Protein AF-A0A2D6Y6E6-F1 (afdb_monomer)

Sequence (89 aa):
MPKKRRKLNKDMEADM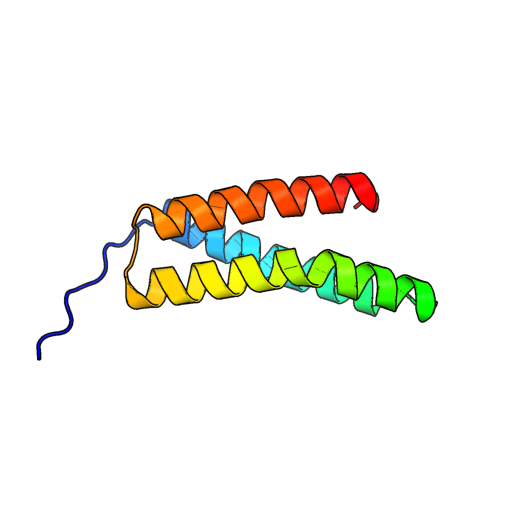AASKRKVELITALINDIREEDIQAEYLDAFGKVRTTVVNLIAKYTTDGFCEETEELLSQYREMISTFEEEYEL

Nearest PDB structures (foldseek):
  2m6u-assembly1_A  TM=5.835E-01  e=2.284E+00  Streptococcus pneumoniae
  4k12-assembly1_B  TM=6.238E-01  e=3.878E+00  Streptococcus pneumoniae

Secondary structure (DSSP, 8-state):
-PPPPPBP-HHHHHHHHHHHHHHHHHHHHHHH---HHHHHHHHHHHHHHHHHHHHHHHHHHHHBSSHHHHHHHHHHHHHHHHHHHHHT-

Radius of gyration: 15.03 Å; Cα contacts (8 Å, |Δi|>4): 55; chains: 1; bounding box: 34×20×48 Å

pLDDT: mean 95.3, std 8.07, range [53.12, 98.62]

Solvent-accessible surface area (backbone atoms only — not comparable to full-atom values): 4965 Å² total; per-residue (Å²): 130,88,76,78,82,55,45,85,52,70,67,59,54,51,48,52,53,50,51,51,52,50,47,53,51,51,53,52,54,45,70,66,48,82,53,63,71,60,25,50,52,52,52,58,67,45,46,56,46,51,49,35,53,53,49,28,53,53,45,32,72,71,62,13,68,47,72,70,38,52,50,33,50,50,52,32,57,51,47,48,51,50,50,27,66,77,70,76,101

Mean predicted aligned error: 3.38 Å

Foldseek 3Di:
DPQDDADADVVLVVLLVVLVVVLVVQLVVLVPDPPPVSSVVLCVLCVVLVVLSVVLVVCCVRHNDDPVNVVSSVVSVVSVVVSCVVVVD

Structure (mmCIF, N/CA/C/O backbone):
data_AF-A0A2D6Y6E6-F1
#
_entry.id   AF-A0A2D6Y6E6-F1
#
loop_
_atom_site.group_PDB
_atom_site.id
_atom_site.type_symbol
_atom_site.label_atom_id
_atom_site.label_alt_id
_atom_site.label_comp_id
_atom_site.label_asym_id
_atom_site.label_entity_id
_atom_site.label_seq_id
_atom_site.pdbx_PDB_ins_code
_atom_site.Cartn_x
_atom_site.Cartn_y
_atom_site.Cartn_z
_atom_site.occupancy
_atom_site.B_iso_or_equiv
_atom_site.auth_seq_id
_atom_site.auth_comp_id
_atom_site.auth_asym_id
_atom_site.auth_atom_id
_atom_site.pdbx_PDB_model_num
ATOM 1 N N . MET A 1 1 ? 2.950 -11.199 -31.238 1.00 56.53 1 MET A N 1
ATOM 2 C CA . MET A 1 1 ? 3.678 -9.935 -30.987 1.00 56.53 1 MET A CA 1
ATOM 3 C C . MET A 1 1 ? 4.669 -10.169 -29.857 1.00 56.53 1 MET A C 1
ATOM 5 O O . MET A 1 1 ? 4.230 -10.662 -28.821 1.00 56.53 1 MET A O 1
ATOM 9 N N . PRO A 1 2 ? 5.972 -9.890 -30.018 1.00 53.12 2 PRO A N 1
ATOM 10 C CA . PRO A 1 2 ? 6.913 -9.973 -28.905 1.00 53.12 2 PRO A CA 1
ATOM 11 C C . PRO A 1 2 ? 6.497 -8.952 -27.839 1.00 53.12 2 PRO A C 1
ATOM 13 O O . PRO A 1 2 ? 6.465 -7.755 -28.120 1.00 53.12 2 PRO A O 1
ATOM 16 N N . LYS A 1 3 ? 6.130 -9.404 -26.632 1.00 66.31 3 LYS A N 1
ATOM 17 C CA . LYS A 1 3 ? 5.907 -8.490 -25.502 1.00 66.31 3 LYS A CA 1
ATOM 18 C C . LYS A 1 3 ? 7.227 -7.772 -25.225 1.00 66.31 3 LYS A C 1
ATOM 20 O O . LYS A 1 3 ? 8.245 -8.429 -24.999 1.00 66.31 3 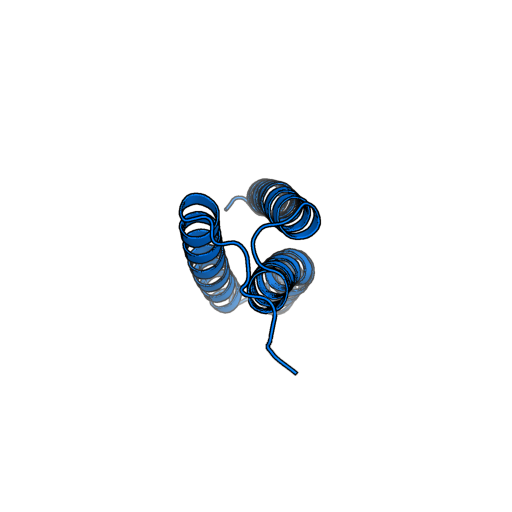LYS A O 1
ATOM 25 N N . LYS A 1 4 ? 7.216 -6.437 -25.268 1.00 71.69 4 LYS A N 1
ATOM 26 C CA . LYS A 1 4 ? 8.361 -5.616 -24.859 1.00 71.69 4 LYS A CA 1
ATOM 27 C C . LYS A 1 4 ? 8.741 -6.052 -23.438 1.00 71.69 4 LYS A C 1
ATOM 29 O O . LYS A 1 4 ? 7.866 -6.169 -22.582 1.00 71.69 4 LYS A O 1
ATOM 34 N N . ARG A 1 5 ? 10.015 -6.381 -23.196 1.00 80.94 5 ARG A N 1
ATOM 35 C CA . ARG A 1 5 ? 10.470 -6.730 -21.842 1.00 80.94 5 ARG A CA 1
ATOM 36 C C . ARG A 1 5 ? 10.298 -5.500 -20.951 1.00 80.94 5 ARG A C 1
ATOM 38 O O . ARG A 1 5 ? 10.775 -4.427 -21.316 1.00 80.94 5 ARG A O 1
ATOM 45 N N . ARG A 1 6 ? 9.623 -5.666 -19.813 1.00 88.69 6 ARG A N 1
ATOM 46 C CA . ARG A 1 6 ? 9.445 -4.598 -18.824 1.00 88.69 6 ARG A CA 1
ATOM 47 C C . ARG A 1 6 ? 10.789 -4.184 -18.219 1.00 88.69 6 ARG A C 1
ATOM 49 O O . ARG A 1 6 ? 11.683 -5.025 -18.078 1.00 88.69 6 ARG A O 1
ATOM 56 N N . LYS A 1 7 ? 10.924 -2.912 -17.843 1.00 94.31 7 LYS A N 1
ATOM 57 C CA . LYS A 1 7 ? 12.097 -2.420 -17.108 1.00 94.31 7 LYS A CA 1
ATOM 58 C C . LYS A 1 7 ? 12.008 -2.889 -15.653 1.00 94.31 7 LYS A C 1
ATOM 60 O O . LYS A 1 7 ? 10.973 -2.702 -15.024 1.00 94.31 7 LYS A O 1
ATOM 65 N N . LEU A 1 8 ? 13.070 -3.509 -15.141 1.00 95.62 8 LEU A N 1
ATOM 66 C CA . LEU A 1 8 ? 13.158 -3.947 -13.744 1.00 95.62 8 LEU A CA 1
ATOM 67 C C . LEU A 1 8 ? 13.904 -2.907 -12.901 1.00 95.62 8 LEU A C 1
ATOM 69 O O . LEU A 1 8 ? 14.804 -2.227 -13.395 1.00 95.62 8 LEU A O 1
ATOM 73 N N . ASN A 1 9 ? 13.540 -2.824 -11.628 1.00 97.62 9 ASN A N 1
ATOM 74 C CA . ASN A 1 9 ? 14.153 -1.994 -10.597 1.00 97.62 9 ASN A CA 1
ATOM 75 C C . ASN A 1 9 ? 13.985 -2.722 -9.256 1.00 97.62 9 ASN A C 1
ATOM 77 O O . ASN A 1 9 ? 12.856 -2.897 -8.800 1.00 97.62 9 ASN A O 1
ATOM 81 N N . LYS A 1 10 ? 15.103 -3.157 -8.665 1.00 97.56 10 LYS A N 1
ATOM 82 C CA . LYS A 1 10 ? 15.110 -3.965 -7.437 1.00 97.56 10 LYS A CA 1
ATOM 83 C C . LYS A 1 10 ? 14.649 -3.190 -6.208 1.00 97.56 10 LYS A C 1
ATOM 85 O O . LYS A 1 10 ? 14.009 -3.780 -5.345 1.00 97.56 10 LYS A O 1
ATOM 90 N N . ASP A 1 11 ? 14.956 -1.899 -6.142 1.00 98.00 11 ASP A N 1
ATOM 91 C CA . ASP A 1 11 ? 14.579 -1.061 -5.005 1.00 98.00 11 ASP A CA 1
ATOM 92 C C . ASP A 1 11 ? 13.061 -0.885 -4.989 1.00 98.00 11 ASP A C 1
ATOM 94 O O . ASP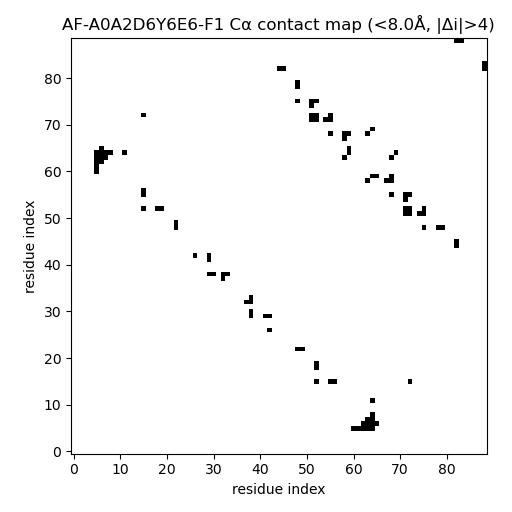 A 1 11 ? 12.415 -1.164 -3.983 1.00 98.00 11 ASP A O 1
ATOM 98 N N . MET A 1 12 ? 12.466 -0.593 -6.151 1.00 97.81 12 MET A N 1
ATOM 99 C CA . MET A 1 12 ? 11.009 -0.535 -6.280 1.00 97.81 12 MET A CA 1
ATOM 100 C C . MET A 1 12 ? 10.341 -1.896 -6.024 1.00 97.81 12 MET A C 1
ATOM 102 O O . MET A 1 12 ? 9.270 -1.951 -5.429 1.00 97.81 12 MET A O 1
ATOM 106 N N . GLU A 1 13 ? 10.946 -3.013 -6.445 1.00 98.38 13 GLU A N 1
ATOM 107 C CA . GLU A 1 13 ? 10.432 -4.353 -6.117 1.00 98.38 13 GLU A CA 1
ATOM 108 C C . GLU A 1 13 ? 10.436 -4.616 -4.604 1.00 98.38 13 GLU A C 1
ATOM 110 O O . GLU A 1 13 ? 9.471 -5.176 -4.075 1.00 98.38 13 GLU A O 1
ATOM 115 N N . ALA A 1 14 ? 11.484 -4.183 -3.901 1.00 98.56 14 ALA A N 1
ATOM 116 C CA . ALA A 1 14 ? 11.566 -4.272 -2.449 1.00 98.56 14 ALA A CA 1
ATOM 117 C C . ALA A 1 14 ? 10.532 -3.366 -1.762 1.00 98.56 14 ALA A C 1
ATOM 119 O O . ALA A 1 14 ? 9.844 -3.826 -0.845 1.00 98.56 14 ALA A O 1
ATOM 120 N N . ASP A 1 15 ? 10.373 -2.130 -2.244 1.00 98.44 15 ASP A N 1
ATOM 121 C CA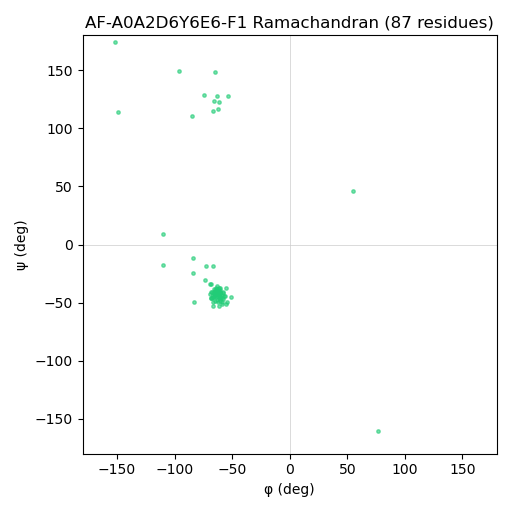 . ASP A 1 15 ? 9.359 -1.182 -1.780 1.00 98.44 15 ASP A CA 1
ATOM 122 C C . ASP A 1 15 ? 7.948 -1.755 -1.952 1.00 98.44 15 ASP A C 1
ATOM 124 O O . ASP A 1 15 ? 7.211 -1.850 -0.978 1.00 98.44 15 ASP A O 1
ATOM 128 N N . MET A 1 16 ? 7.587 -2.247 -3.143 1.00 98.12 16 MET A N 1
ATOM 129 C CA . MET A 1 16 ? 6.281 -2.877 -3.387 1.00 98.12 16 MET A CA 1
ATOM 130 C C . MET A 1 16 ? 6.031 -4.072 -2.462 1.00 98.12 16 MET A C 1
ATOM 132 O O . MET A 1 16 ? 4.919 -4.257 -1.963 1.00 98.12 16 MET A O 1
ATOM 136 N N . ALA A 1 17 ? 7.054 -4.897 -2.219 1.00 98.50 17 ALA A N 1
ATOM 137 C CA . ALA A 1 17 ? 6.938 -6.022 -1.301 1.00 98.50 17 ALA A CA 1
ATOM 138 C C . ALA A 1 17 ? 6.713 -5.557 0.148 1.00 98.50 17 ALA A C 1
ATOM 140 O O . ALA A 1 17 ? 5.939 -6.181 0.875 1.00 98.50 17 ALA A O 1
ATOM 141 N N . ALA A 1 18 ? 7.362 -4.470 0.572 1.00 98.56 18 ALA A N 1
ATOM 142 C CA . ALA A 1 18 ? 7.133 -3.855 1.876 1.00 98.56 18 ALA A CA 1
ATOM 143 C C . ALA A 1 18 ? 5.733 -3.231 1.973 1.00 98.56 18 ALA A C 1
ATOM 145 O O . ALA A 1 18 ? 5.020 -3.525 2.932 1.00 98.56 18 ALA A O 1
ATOM 146 N N . SER A 1 19 ? 5.302 -2.475 0.959 1.00 98.44 19 SER A N 1
ATOM 147 C CA . SER A 1 19 ? 3.961 -1.888 0.866 1.00 98.44 19 SER A CA 1
ATOM 148 C C . SER A 1 19 ? 2.872 -2.949 0.965 1.00 98.44 19 SER A C 1
ATOM 150 O O . SER A 1 19 ? 1.915 -2.791 1.716 1.00 98.44 19 SER A O 1
ATOM 152 N N . LYS A 1 20 ? 3.039 -4.080 0.267 1.00 98.38 20 LYS A N 1
ATOM 153 C CA . LYS A 1 20 ? 2.090 -5.195 0.330 1.00 98.38 20 LYS A CA 1
ATOM 154 C C . LYS A 1 20 ? 1.970 -5.764 1.746 1.00 98.38 20 LYS A C 1
ATOM 156 O O . LYS A 1 20 ? 0.859 -5.904 2.245 1.00 98.38 20 LYS A O 1
ATOM 161 N N . ARG A 1 21 ? 3.100 -6.037 2.410 1.00 98.56 21 ARG A N 1
ATOM 162 C CA . ARG A 1 21 ? 3.106 -6.531 3.799 1.00 98.56 21 ARG A CA 1
ATOM 163 C C . ARG A 1 21 ? 2.472 -5.533 4.768 1.00 98.56 21 ARG A C 1
ATOM 165 O O . ARG A 1 21 ? 1.747 -5.941 5.667 1.00 98.56 21 ARG A O 1
ATOM 172 N N . LYS A 1 22 ? 2.730 -4.235 4.586 1.00 98.25 22 LYS A N 1
ATOM 173 C CA . LYS A 1 22 ? 2.149 -3.168 5.411 1.00 98.25 22 LYS A CA 1
ATOM 174 C C . LYS A 1 22 ? 0.629 -3.112 5.255 1.00 98.25 22 LYS A C 1
ATOM 176 O O . LYS A 1 22 ? -0.081 -3.075 6.253 1.00 98.25 22 LYS A O 1
ATOM 181 N N . VAL A 1 23 ? 0.137 -3.191 4.017 1.00 98.12 23 VAL A N 1
ATOM 182 C CA . VAL A 1 23 ? -1.301 -3.255 3.722 1.00 98.12 23 VAL A CA 1
ATOM 183 C C . VAL A 1 23 ? -1.953 -4.488 4.338 1.00 98.12 23 VAL A C 1
ATOM 185 O O . VAL A 1 23 ? -3.022 -4.367 4.931 1.00 98.12 23 VAL A O 1
ATOM 188 N N . GLU A 1 24 ? -1.320 -5.657 4.238 1.00 98.25 24 GLU A N 1
ATOM 189 C CA . GLU A 1 24 ? -1.810 -6.891 4.867 1.00 98.25 24 GLU A CA 1
ATOM 190 C C . GLU A 1 24 ? -1.889 -6.753 6.395 1.00 98.25 24 GLU A C 1
ATOM 192 O O . GLU A 1 24 ? -2.911 -7.103 6.984 1.00 98.25 24 GLU A O 1
ATOM 197 N N . LEU A 1 25 ? -0.853 -6.185 7.022 1.00 98.19 25 LEU A N 1
ATOM 198 C CA . LEU A 1 25 ? -0.810 -5.947 8.465 1.00 98.19 25 LEU A CA 1
ATOM 199 C C . LEU A 1 25 ? -1.924 -4.999 8.923 1.00 98.19 25 LEU A C 1
ATOM 201 O O . LEU A 1 25 ? -2.683 -5.353 9.817 1.00 98.19 25 LEU A O 1
ATOM 205 N N . ILE A 1 26 ? -2.053 -3.823 8.304 1.00 97.81 26 ILE A N 1
ATOM 206 C CA . ILE A 1 26 ? -3.081 -2.844 8.691 1.00 97.81 26 ILE A CA 1
ATOM 207 C C . ILE A 1 26 ? -4.481 -3.395 8.437 1.00 97.81 26 ILE A C 1
ATOM 209 O O . ILE A 1 26 ? -5.351 -3.255 9.286 1.00 97.81 26 ILE A O 1
ATOM 213 N N . THR A 1 27 ? -4.697 -4.102 7.325 1.00 98.00 27 THR A N 1
ATOM 214 C CA . THR A 1 27 ? -5.984 -4.769 7.075 1.00 98.00 27 THR A CA 1
ATOM 215 C C . THR A 1 27 ? -6.325 -5.748 8.201 1.00 98.00 27 THR A C 1
ATOM 217 O O . THR A 1 27 ? -7.472 -5.805 8.633 1.00 98.00 27 THR A O 1
ATOM 220 N N . ALA A 1 28 ? -5.346 -6.511 8.698 1.00 98.31 28 ALA A N 1
ATOM 221 C CA . ALA A 1 28 ? -5.559 -7.410 9.827 1.00 98.31 28 ALA A CA 1
ATOM 222 C C . ALA A 1 28 ? -5.880 -6.650 11.126 1.00 98.31 28 ALA A C 1
ATOM 224 O O . ALA A 1 28 ? -6.786 -7.068 11.837 1.00 98.31 28 ALA A O 1
ATOM 225 N N . LEU A 1 29 ? -5.197 -5.531 11.399 1.00 97.25 29 LEU A N 1
ATOM 226 C CA . LEU A 1 29 ? -5.475 -4.677 12.561 1.00 97.25 29 LEU A CA 1
ATOM 227 C C . LEU A 1 29 ? -6.894 -4.099 12.518 1.00 97.25 29 LEU A C 1
ATOM 229 O O . LEU A 1 29 ? -7.617 -4.185 13.503 1.00 97.25 29 LEU A O 1
ATOM 233 N N . ILE A 1 30 ? -7.322 -3.576 11.366 1.00 97.50 30 ILE A N 1
ATOM 234 C CA . ILE A 1 30 ? -8.677 -3.039 11.186 1.00 97.50 30 ILE A CA 1
ATOM 235 C C . ILE A 1 30 ? -9.726 -4.144 11.377 1.00 97.50 30 ILE A C 1
ATOM 237 O O . ILE A 1 30 ? -10.736 -3.947 12.050 1.00 97.50 30 ILE A O 1
ATOM 241 N N . ASN A 1 31 ? -9.476 -5.339 10.836 1.00 97.38 31 ASN A N 1
ATOM 242 C CA . ASN A 1 31 ? -10.381 -6.479 10.999 1.00 97.38 31 ASN A CA 1
ATOM 243 C C . ASN A 1 31 ? -10.472 -6.993 12.452 1.00 97.38 31 ASN A C 1
ATOM 245 O O . ASN A 1 31 ? -11.426 -7.698 12.772 1.00 97.38 31 ASN A O 1
ATOM 249 N N . ASP A 1 32 ? -9.510 -6.658 13.318 1.00 97.69 32 ASP A N 1
ATOM 250 C CA . ASP A 1 32 ? -9.526 -6.999 14.750 1.00 97.69 32 ASP A CA 1
ATOM 251 C C . ASP A 1 32 ? -10.345 -5.996 15.595 1.00 97.69 32 ASP A C 1
ATOM 253 O O . ASP A 1 32 ? -10.679 -6.266 16.753 1.00 97.69 32 ASP A O 1
ATOM 257 N N . ILE A 1 33 ? -10.734 -4.848 15.022 1.00 97.12 33 ILE A N 1
ATOM 258 C CA . ILE A 1 33 ? -11.620 -3.871 15.671 1.00 97.12 33 ILE A CA 1
ATOM 259 C C . ILE A 1 33 ? -13.009 -4.498 15.871 1.00 97.12 33 ILE A C 1
ATOM 261 O O . ILE A 1 33 ? -13.650 -4.950 14.927 1.00 97.12 33 ILE A O 1
ATOM 265 N N . ARG A 1 34 ? -13.484 -4.515 17.125 1.00 97.75 34 ARG A N 1
ATOM 266 C CA . ARG A 1 34 ? -14.772 -5.129 17.510 1.00 97.75 34 ARG A CA 1
ATOM 267 C C . ARG A 1 34 ? -15.985 -4.222 17.314 1.00 97.75 34 ARG A C 1
ATOM 269 O O . ARG A 1 34 ? -17.100 -4.726 17.230 1.00 97.75 34 ARG A O 1
ATOM 276 N N . GLU A 1 35 ? -15.778 -2.911 17.322 1.00 97.94 35 GLU A N 1
ATOM 277 C CA . GLU A 1 35 ? -16.841 -1.927 17.131 1.00 97.94 35 GLU A CA 1
ATOM 278 C C . GLU A 1 35 ? -17.057 -1.712 15.632 1.00 97.94 35 GLU A C 1
ATOM 280 O O . GLU A 1 35 ? -16.179 -1.194 14.947 1.00 97.94 35 GLU A O 1
ATOM 285 N N . GLU A 1 36 ? -18.201 -2.173 15.125 1.00 96.38 36 GLU A N 1
ATOM 286 C CA . GLU A 1 36 ? -18.482 -2.270 13.685 1.00 96.38 36 GLU A CA 1
ATOM 287 C C . GLU A 1 36 ? -18.435 -0.907 12.981 1.00 96.38 36 GLU A C 1
ATOM 289 O O . GLU A 1 36 ? -17.846 -0.797 11.908 1.00 96.38 36 GLU A O 1
ATOM 294 N N . ASP A 1 37 ? -18.973 0.139 13.613 1.00 97.62 37 ASP A N 1
ATOM 295 C CA . ASP A 1 37 ? -18.973 1.493 13.052 1.00 97.62 37 ASP A CA 1
ATOM 296 C C . ASP A 1 37 ? -17.543 2.050 12.922 1.00 97.62 37 ASP A C 1
ATOM 298 O O . ASP A 1 37 ? -17.177 2.584 11.874 1.00 97.62 37 ASP A O 1
ATOM 302 N N . ILE A 1 38 ? -16.700 1.840 13.942 1.00 95.94 38 ILE A N 1
ATOM 303 C CA . ILE A 1 38 ? -15.284 2.240 13.913 1.00 95.94 38 ILE A CA 1
ATOM 304 C C . ILE A 1 38 ? -14.524 1.413 12.873 1.00 95.94 38 ILE A C 1
ATOM 306 O O . ILE A 1 38 ? -13.762 1.953 12.074 1.00 95.94 38 ILE A O 1
ATOM 310 N N . GLN A 1 39 ? -14.737 0.097 12.835 1.00 97.88 39 GLN A N 1
ATOM 311 C CA . GLN A 1 39 ? -14.111 -0.764 11.835 1.00 97.88 39 GLN A CA 1
ATOM 312 C C . GLN A 1 39 ? -14.450 -0.305 10.410 1.00 97.88 39 GLN A C 1
ATOM 314 O O . GLN A 1 39 ? -13.564 -0.252 9.554 1.00 97.88 39 GLN A O 1
ATOM 319 N N . ALA A 1 40 ? -15.717 0.021 10.149 1.00 97.62 40 ALA A N 1
ATOM 320 C CA . ALA A 1 40 ? -16.172 0.475 8.844 1.00 97.62 40 ALA A CA 1
ATOM 321 C C . ALA A 1 40 ? -15.514 1.802 8.435 1.00 97.62 40 ALA A C 1
ATOM 323 O O . ALA A 1 40 ? -15.079 1.924 7.288 1.00 97.62 40 ALA A O 1
ATOM 324 N N . GLU A 1 41 ? -15.377 2.754 9.363 1.00 96.75 41 GLU A N 1
ATOM 325 C CA . GLU A 1 41 ? -14.675 4.025 9.138 1.00 96.75 41 GLU A CA 1
ATOM 326 C C . GLU A 1 41 ? -13.210 3.798 8.733 1.00 96.75 41 GLU A C 1
ATOM 328 O O . GLU A 1 41 ? -12.763 4.280 7.689 1.00 96.75 41 GLU A O 1
ATOM 333 N N . TYR A 1 42 ? -12.487 2.970 9.493 1.00 97.75 42 TYR A N 1
ATOM 334 C CA . TYR A 1 42 ? -11.103 2.613 9.180 1.00 97.75 42 TYR A CA 1
ATOM 335 C C . TYR A 1 42 ? -10.985 1.908 7.819 1.00 97.75 42 TYR A C 1
ATOM 337 O O . TYR A 1 42 ? -10.064 2.192 7.049 1.00 97.75 42 TYR A O 1
ATOM 345 N N . LEU A 1 43 ? -11.898 0.982 7.498 1.00 97.56 43 LEU A N 1
ATOM 346 C CA . LEU A 1 43 ? -11.903 0.280 6.209 1.00 97.56 43 LEU A CA 1
ATOM 347 C C . LEU A 1 43 ? -12.125 1.234 5.031 1.00 97.56 43 LEU A C 1
ATOM 349 O O . LEU A 1 43 ? -11.477 1.062 3.991 1.00 97.56 43 LEU A O 1
ATOM 353 N N . ASP A 1 44 ? -13.024 2.208 5.175 1.00 96.81 44 ASP A N 1
ATOM 354 C CA . ASP A 1 44 ? -13.310 3.194 4.131 1.00 96.81 44 ASP A CA 1
ATOM 355 C C . ASP A 1 44 ? -12.099 4.105 3.892 1.00 96.81 44 ASP A C 1
ATOM 357 O O . ASP A 1 44 ? -11.604 4.207 2.761 1.00 96.81 44 ASP A O 1
ATOM 361 N N . ALA A 1 45 ? -11.529 4.660 4.966 1.00 96.00 45 ALA A N 1
ATOM 362 C CA . ALA A 1 45 ? -10.344 5.508 4.891 1.00 96.00 45 ALA A CA 1
ATOM 363 C C . ALA A 1 45 ? -9.126 4.762 4.319 1.00 96.00 45 ALA A C 1
ATOM 365 O O . ALA A 1 45 ? -8.443 5.256 3.413 1.00 96.00 45 ALA A O 1
ATOM 366 N N . PHE A 1 46 ? -8.891 3.522 4.760 1.00 98.06 46 PHE A N 1
ATOM 367 C CA . PHE A 1 46 ? -7.766 2.711 4.293 1.00 98.06 46 PHE A CA 1
ATOM 368 C C . PHE A 1 46 ? -7.941 2.180 2.860 1.00 98.06 46 PHE A C 1
ATOM 370 O O . PHE A 1 46 ? -6.972 1.797 2.189 1.00 98.06 46 PHE A O 1
ATOM 377 N N . GLY A 1 47 ? -9.174 2.164 2.344 1.00 97.56 47 GLY A N 1
ATOM 378 C CA . GLY A 1 47 ? -9.509 1.606 1.036 1.00 97.56 47 GLY A CA 1
ATOM 379 C C . GLY A 1 47 ? -8.693 2.206 -0.113 1.00 97.56 47 GLY A C 1
ATOM 380 O O . GLY A 1 47 ? -8.268 1.475 -1.020 1.00 97.56 47 GLY A O 1
ATOM 381 N N . LYS A 1 48 ? -8.409 3.515 -0.057 1.00 95.56 48 LYS A N 1
ATOM 382 C CA . LYS A 1 48 ? -7.574 4.206 -1.055 1.00 95.56 48 LYS A CA 1
ATOM 383 C C . LYS A 1 48 ? -6.115 3.761 -0.986 1.00 95.56 48 LYS A C 1
ATOM 385 O O . LYS A 1 48 ? -5.568 3.395 -2.024 1.00 95.56 48 LYS A O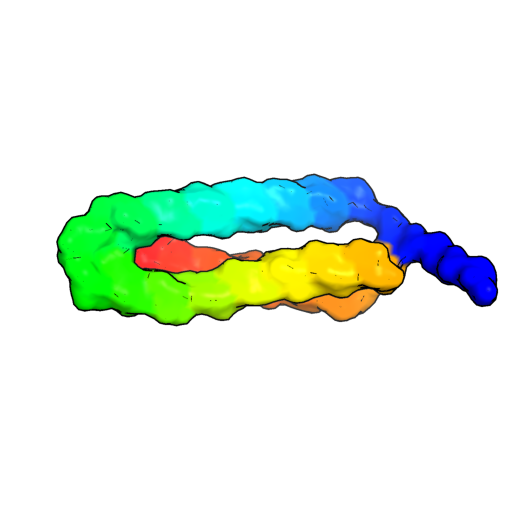 1
ATOM 390 N N . VAL A 1 49 ? -5.527 3.679 0.211 1.00 98.06 49 VAL A N 1
ATOM 391 C CA . VAL A 1 49 ? -4.143 3.207 0.424 1.00 98.06 49 VAL A CA 1
ATOM 392 C C . VAL A 1 49 ? -3.948 1.820 -0.195 1.00 98.06 49 VAL A C 1
ATOM 394 O O . VAL A 1 49 ? -3.035 1.602 -0.997 1.00 98.06 49 VAL A O 1
ATOM 397 N N . ARG A 1 50 ? -4.862 0.887 0.110 1.00 98.06 50 ARG A N 1
ATOM 398 C CA . ARG A 1 50 ? -4.852 -0.474 -0.447 1.00 98.06 50 ARG A CA 1
ATOM 399 C C . ARG A 1 50 ? -4.936 -0.465 -1.974 1.00 98.06 50 ARG A C 1
ATOM 401 O O . ARG A 1 50 ? -4.192 -1.188 -2.638 1.00 98.06 50 ARG A O 1
ATOM 408 N N . THR A 1 51 ? -5.840 0.337 -2.532 1.00 98.25 51 THR A N 1
ATOM 409 C CA . THR A 1 51 ? -6.061 0.410 -3.984 1.00 98.25 51 THR A CA 1
ATOM 410 C C . THR A 1 51 ? -4.831 0.952 -4.713 1.00 98.25 51 THR A C 1
ATOM 412 O O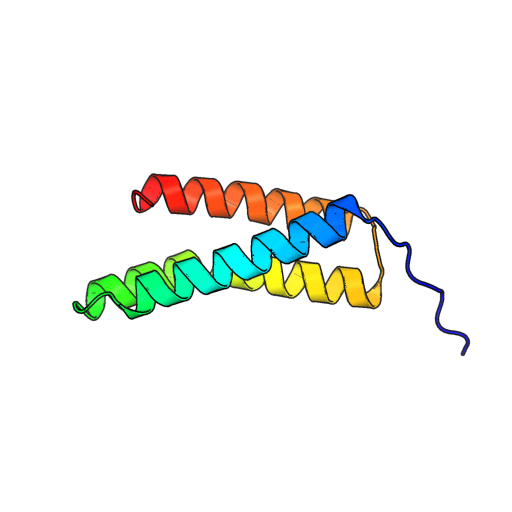 . THR A 1 51 ? -4.451 0.405 -5.748 1.00 98.25 51 THR A O 1
ATOM 415 N N . THR A 1 52 ? -4.146 1.951 -4.151 1.00 98.56 52 THR A N 1
ATOM 416 C CA . THR A 1 52 ? -2.906 2.502 -4.720 1.00 98.56 52 THR A CA 1
ATOM 417 C C . THR A 1 52 ? -1.807 1.442 -4.824 1.00 98.56 52 THR A C 1
ATOM 419 O O . THR A 1 52 ? -1.168 1.329 -5.870 1.00 98.56 52 THR A O 1
ATOM 422 N N . VAL A 1 53 ? -1.635 0.583 -3.809 1.00 98.44 53 VAL A N 1
ATOM 423 C CA . VAL A 1 53 ? -0.659 -0.528 -3.862 1.00 98.44 53 VAL A CA 1
ATOM 424 C C . VAL A 1 53 ? -1.031 -1.566 -4.924 1.00 98.44 53 VAL A C 1
ATOM 426 O O . VAL A 1 53 ? -0.160 -2.039 -5.657 1.00 98.44 53 VAL A O 1
ATOM 429 N N . VAL A 1 54 ? -2.316 -1.913 -5.051 1.00 98.31 54 VAL A N 1
ATOM 430 C CA . VAL A 1 54 ? -2.790 -2.827 -6.107 1.00 98.31 54 VAL A CA 1
ATOM 431 C C . VAL A 1 54 ? -2.490 -2.252 -7.494 1.00 98.31 54 VAL A C 1
ATOM 433 O O . VAL A 1 54 ? -1.956 -2.962 -8.351 1.00 98.31 54 VAL A O 1
ATOM 436 N N . ASN A 1 55 ? -2.767 -0.963 -7.697 1.00 98.44 55 ASN A N 1
ATOM 437 C CA . ASN A 1 55 ? -2.503 -0.269 -8.955 1.00 98.44 55 ASN A CA 1
ATOM 438 C C . ASN A 1 55 ? -1.004 -0.195 -9.263 1.00 98.44 55 ASN A C 1
ATOM 440 O O . ASN A 1 55 ? -0.612 -0.486 -10.393 1.00 98.44 55 ASN A O 1
ATOM 444 N N . LEU A 1 56 ? -0.162 0.104 -8.268 1.00 98.62 56 LEU A N 1
ATOM 445 C CA . LEU A 1 56 ? 1.297 0.100 -8.401 1.00 98.62 56 LEU A CA 1
ATOM 446 C C . LEU A 1 56 ? 1.808 -1.251 -8.913 1.00 98.62 56 LEU A C 1
ATOM 448 O O . LEU A 1 56 ? 2.529 -1.314 -9.909 1.00 98.62 56 LEU A O 1
ATOM 452 N N . ILE A 1 57 ? 1.388 -2.346 -8.275 1.00 98.06 57 ILE A N 1
ATOM 453 C CA . ILE A 1 57 ? 1.817 -3.701 -8.641 1.00 98.06 57 ILE A CA 1
ATOM 454 C C . ILE A 1 57 ? 1.326 -4.070 -10.047 1.00 98.06 57 ILE A C 1
ATOM 456 O O . ILE A 1 57 ? 2.085 -4.636 -10.842 1.00 98.06 57 ILE A O 1
ATOM 460 N N . ALA A 1 58 ? 0.072 -3.753 -10.377 1.00 98.00 58 ALA A N 1
ATOM 461 C CA . ALA A 1 58 ? -0.499 -4.024 -11.693 1.00 98.00 58 ALA A CA 1
ATOM 462 C C . ALA A 1 58 ? 0.229 -3.242 -12.800 1.00 98.00 58 ALA A C 1
ATOM 464 O O . ALA A 1 58 ? 0.591 -3.817 -13.837 1.00 98.00 58 ALA A O 1
ATOM 465 N N . LYS A 1 59 ? 0.506 -1.957 -12.555 1.00 97.94 59 LYS A N 1
ATOM 466 C CA . LYS A 1 59 ? 1.224 -1.076 -13.475 1.00 97.94 59 LYS A CA 1
ATOM 467 C C . LYS A 1 59 ? 2.660 -1.543 -13.680 1.00 97.94 59 LYS A C 1
ATOM 469 O O . LYS A 1 59 ? 3.065 -1.760 -14.818 1.00 97.94 59 LYS A O 1
ATOM 474 N N . TYR A 1 60 ? 3.390 -1.841 -12.606 1.00 97.44 60 TYR A N 1
ATOM 475 C CA . TYR A 1 60 ? 4.747 -2.381 -12.699 1.00 97.44 60 TYR A CA 1
ATOM 476 C C . TYR A 1 60 ? 4.792 -3.739 -13.410 1.00 97.44 60 TYR A C 1
ATOM 478 O O . TYR A 1 60 ? 5.701 -4.029 -14.188 1.00 97.44 60 TYR A O 1
ATOM 486 N N . THR A 1 61 ? 3.796 -4.597 -13.188 1.00 96.12 61 THR A N 1
ATOM 487 C CA . THR A 1 61 ? 3.725 -5.900 -13.864 1.00 96.12 61 THR A CA 1
ATOM 488 C C . THR A 1 61 ? 3.580 -5.746 -15.378 1.00 96.12 61 THR A C 1
ATOM 490 O O . THR A 1 61 ? 4.186 -6.526 -16.124 1.00 96.12 61 THR A O 1
ATOM 493 N N . THR A 1 62 ? 2.800 -4.751 -15.810 1.00 95.31 62 THR A N 1
ATOM 494 C CA . THR A 1 62 ? 2.460 -4.493 -17.216 1.00 95.31 62 THR A CA 1
ATOM 495 C C . THR A 1 62 ? 3.550 -3.695 -17.928 1.00 95.31 62 THR A C 1
ATOM 497 O O . THR A 1 62 ? 4.039 -4.134 -18.971 1.00 95.31 62 THR A O 1
ATOM 500 N N . ASP A 1 63 ? 3.987 -2.589 -17.327 1.00 95.12 63 ASP A N 1
AT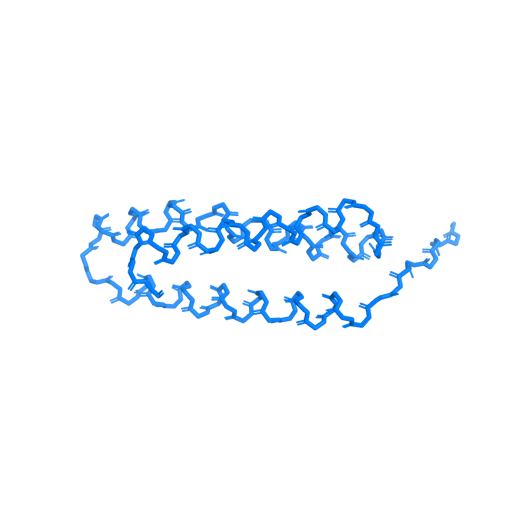OM 501 C CA . ASP A 1 63 ? 4.840 -1.579 -17.964 1.00 95.12 63 ASP A CA 1
ATOM 502 C C . ASP A 1 63 ? 6.273 -1.558 -17.401 1.00 95.12 63 ASP A C 1
ATOM 504 O O . ASP A 1 63 ? 7.212 -1.110 -18.065 1.00 95.12 63 ASP A O 1
ATOM 508 N N . GLY A 1 64 ? 6.482 -2.147 -16.222 1.00 96.62 64 GLY A N 1
ATOM 509 C CA . GLY A 1 64 ? 7.749 -2.101 -15.495 1.00 96.62 64 GLY A CA 1
ATOM 510 C C . GLY A 1 64 ? 7.972 -0.767 -14.802 1.00 96.62 64 GLY A C 1
ATOM 511 O O . GLY A 1 64 ? 7.044 0.000 -14.583 1.00 96.62 64 GLY A O 1
ATOM 512 N N . PHE A 1 65 ? 9.230 -0.504 -14.469 1.00 97.62 65 PHE A N 1
ATOM 513 C CA . PHE A 1 65 ? 9.655 0.755 -13.876 1.00 97.62 65 PHE A CA 1
ATOM 514 C C . PHE A 1 65 ? 9.503 1.923 -14.866 1.00 97.62 65 PHE A C 1
ATOM 516 O O . PHE A 1 65 ? 10.213 1.983 -15.879 1.00 97.62 65 PHE A O 1
ATOM 523 N N . CYS A 1 66 ? 8.610 2.852 -14.544 1.00 96.38 66 CYS A N 1
ATOM 524 C CA . CYS A 1 66 ? 8.346 4.094 -15.267 1.00 96.38 66 CYS A CA 1
ATOM 525 C C . CYS A 1 66 ? 7.826 5.197 -14.325 1.00 96.38 66 CYS A C 1
ATOM 527 O O . CYS A 1 66 ? 7.522 4.928 -13.163 1.00 96.38 66 CYS A O 1
ATOM 529 N N . GLU A 1 67 ? 7.662 6.409 -14.860 1.00 97.94 67 GLU A N 1
ATOM 530 C CA . GLU A 1 67 ? 7.167 7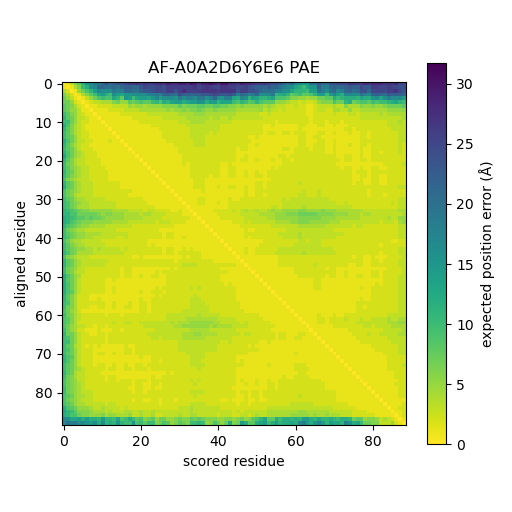.588 -14.132 1.00 97.94 67 GLU A CA 1
ATOM 531 C C . GLU A 1 67 ? 5.864 7.305 -13.371 1.00 97.94 67 GLU A C 1
ATOM 533 O O . GLU A 1 67 ? 5.779 7.574 -12.180 1.00 97.94 67 GLU A O 1
ATOM 538 N N . GLU A 1 68 ? 4.893 6.640 -14.002 1.00 97.94 68 GLU A N 1
ATOM 539 C CA . GLU A 1 68 ? 3.621 6.300 -13.349 1.00 97.94 68 GLU A CA 1
ATOM 540 C C . GLU A 1 68 ? 3.799 5.350 -12.149 1.00 97.94 68 GLU A C 1
ATOM 542 O O . GLU A 1 68 ? 3.086 5.458 -11.155 1.00 97.94 68 GLU A O 1
ATOM 547 N N . THR A 1 69 ? 4.750 4.407 -12.203 1.00 98.19 69 THR A N 1
ATOM 548 C CA . THR A 1 69 ? 5.035 3.542 -11.040 1.00 98.19 69 THR A CA 1
ATOM 549 C C . THR A 1 69 ? 5.771 4.283 -9.929 1.00 98.19 69 THR A C 1
ATOM 551 O O . THR A 1 69 ? 5.588 3.963 -8.758 1.00 98.19 69 THR A O 1
ATOM 554 N N . GLU A 1 70 ? 6.590 5.275 -10.275 1.00 98.44 70 GLU A N 1
ATOM 555 C CA . GLU A 1 70 ? 7.244 6.141 -9.292 1.00 98.44 70 GLU A CA 1
ATOM 556 C C . GLU A 1 70 ? 6.208 7.034 -8.603 1.00 98.44 70 GLU A C 1
ATOM 558 O O . GLU A 1 70 ? 6.199 7.136 -7.376 1.00 98.44 70 GLU A O 1
ATOM 563 N N . GLU A 1 71 ? 5.274 7.588 -9.375 1.00 98.50 71 GLU A N 1
ATOM 564 C CA . GLU A 1 71 ? 4.170 8.395 -8.871 1.00 98.50 71 GLU A CA 1
ATOM 565 C C . GLU A 1 71 ? 3.258 7.585 -7.943 1.00 98.50 71 GLU A C 1
ATOM 567 O O . GLU A 1 71 ? 3.011 8.003 -6.816 1.00 98.50 71 GLU A O 1
ATOM 572 N N . LEU A 1 72 ? 2.826 6.386 -8.352 1.00 98.62 72 LEU A N 1
ATOM 573 C CA . LEU A 1 72 ? 1.994 5.510 -7.518 1.00 98.62 72 LEU A CA 1
ATOM 574 C C . LEU A 1 72 ? 2.688 5.115 -6.207 1.00 98.62 72 LEU A C 1
ATOM 576 O O . LEU A 1 72 ? 2.037 5.031 -5.165 1.00 98.62 72 LEU A O 1
ATOM 580 N N . LEU A 1 73 ? 4.005 4.883 -6.233 1.00 98.56 73 LEU A N 1
ATOM 581 C CA . LEU A 1 73 ? 4.770 4.610 -5.016 1.00 98.56 73 LEU A CA 1
ATOM 582 C C . LEU A 1 73 ? 4.847 5.845 -4.109 1.00 98.56 73 LEU A C 1
ATOM 584 O O . LEU A 1 73 ? 4.708 5.714 -2.893 1.00 98.56 73 LEU A O 1
ATOM 588 N N . SER A 1 74 ? 5.042 7.032 -4.687 1.00 98.56 74 SER A N 1
ATOM 589 C CA . SER A 1 74 ? 5.039 8.297 -3.949 1.00 98.56 74 SER A CA 1
ATOM 590 C C . SER A 1 74 ? 3.675 8.569 -3.310 1.00 98.56 74 SER A C 1
ATOM 592 O O . SER A 1 74 ? 3.610 8.827 -2.112 1.00 98.56 74 SER A O 1
ATOM 594 N N . GLN A 1 75 ? 2.589 8.420 -4.074 1.00 98.38 75 GLN A N 1
ATOM 595 C CA . GLN A 1 75 ? 1.216 8.570 -3.586 1.00 98.38 75 GLN A CA 1
ATOM 596 C C . GLN A 1 75 ? 0.918 7.586 -2.452 1.00 98.38 75 GLN A C 1
ATOM 598 O O . GLN A 1 75 ? 0.354 7.975 -1.436 1.00 98.38 75 GLN A O 1
ATOM 603 N N . TYR A 1 76 ? 1.331 6.319 -2.583 1.00 98.56 76 TYR A N 1
ATOM 604 C CA . TYR A 1 76 ? 1.191 5.349 -1.495 1.00 98.56 76 TYR A CA 1
ATOM 605 C C . TYR A 1 76 ? 1.912 5.814 -0.225 1.00 98.56 76 TYR A C 1
ATOM 607 O O . TYR A 1 76 ? 1.322 5.736 0.847 1.00 98.56 76 TYR A O 1
ATOM 615 N N . ARG A 1 77 ? 3.164 6.283 -0.338 1.00 98.50 77 ARG A N 1
ATOM 616 C CA . ARG A 1 77 ? 3.979 6.727 0.808 1.00 98.50 77 ARG A CA 1
ATOM 617 C C . ARG A 1 77 ? 3.361 7.917 1.537 1.00 98.50 77 ARG A C 1
ATOM 619 O O . ARG A 1 77 ? 3.393 7.951 2.760 1.00 98.50 77 ARG A O 1
ATOM 626 N N . GLU A 1 78 ? 2.795 8.861 0.797 1.00 98.31 78 GLU A N 1
ATOM 627 C CA . GLU A 1 78 ? 2.076 9.994 1.377 1.00 98.31 78 GLU A CA 1
ATOM 628 C C . GLU A 1 78 ? 0.794 9.525 2.074 1.00 98.31 78 GLU A C 1
ATOM 630 O O . GLU A 1 78 ? 0.626 9.751 3.268 1.00 98.31 78 GLU A O 1
ATOM 635 N N . MET A 1 79 ? -0.059 8.775 1.368 1.00 97.94 79 MET A N 1
ATOM 636 C CA . MET A 1 79 ? -1.338 8.309 1.911 1.00 97.94 79 MET A CA 1
ATOM 637 C C . MET A 1 79 ? -1.176 7.415 3.143 1.00 97.94 79 MET A C 1
ATOM 639 O O . MET A 1 79 ? -1.988 7.505 4.058 1.00 97.94 79 MET A O 1
ATOM 643 N N . ILE A 1 80 ? -0.166 6.537 3.169 1.00 97.94 80 ILE A N 1
ATOM 644 C CA . ILE A 1 80 ? 0.070 5.684 4.336 1.00 97.94 80 ILE A CA 1
ATOM 645 C C . ILE A 1 80 ? 0.542 6.504 5.537 1.00 97.94 80 ILE A C 1
ATOM 647 O O . ILE A 1 80 ? 0.036 6.271 6.624 1.00 97.94 80 ILE A O 1
ATOM 651 N N . SER A 1 81 ? 1.426 7.488 5.336 1.00 97.50 81 SER A N 1
ATOM 652 C CA . SER A 1 81 ? 1.877 8.379 6.413 1.00 97.50 81 SER A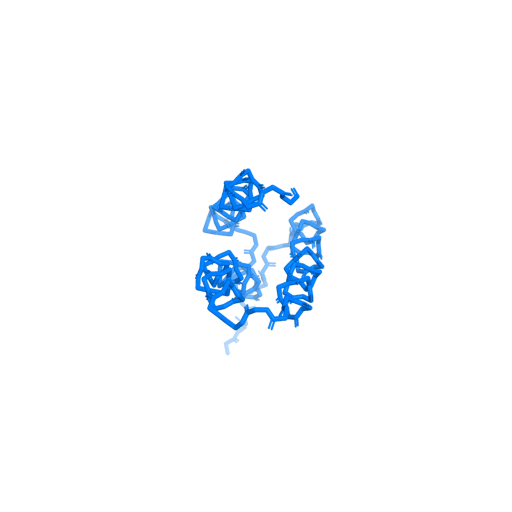 CA 1
ATOM 653 C C . SER A 1 81 ? 0.704 9.158 7.000 1.00 97.50 81 SER A C 1
ATOM 655 O O . SER A 1 81 ? 0.527 9.178 8.210 1.00 97.50 81 SER A O 1
ATOM 657 N N . THR A 1 82 ? -0.141 9.743 6.145 1.00 97.50 82 THR A N 1
ATOM 658 C CA . THR A 1 82 ? -1.334 10.472 6.592 1.00 97.50 82 THR A CA 1
ATOM 659 C C . THR A 1 82 ? -2.299 9.562 7.343 1.00 97.50 82 THR A C 1
ATOM 661 O O . THR A 1 82 ? -2.794 9.939 8.396 1.00 97.50 82 THR A O 1
ATOM 664 N N . PHE A 1 83 ? -2.539 8.348 6.842 1.00 97.06 83 PHE A N 1
ATOM 665 C CA . PHE A 1 83 ? -3.412 7.390 7.517 1.00 97.06 83 PHE A CA 1
ATOM 666 C C . PHE A 1 83 ? -2.869 6.991 8.898 1.00 97.06 83 PHE A C 1
ATOM 668 O O . PHE A 1 83 ? -3.623 6.922 9.859 1.00 97.06 83 PHE A O 1
ATOM 675 N N . GLU A 1 84 ? -1.566 6.744 9.018 1.00 95.62 84 GLU A N 1
ATOM 676 C CA . GLU A 1 84 ? -0.937 6.418 10.304 1.00 95.62 84 GLU A CA 1
ATOM 677 C C . GLU A 1 84 ? -1.021 7.575 11.303 1.00 95.62 84 GLU A C 1
ATOM 679 O O . GLU A 1 84 ? -1.326 7.357 12.473 1.00 95.62 84 GLU A O 1
ATOM 684 N N . GLU A 1 85 ? -0.824 8.809 10.834 1.00 95.56 85 GLU A N 1
ATOM 685 C CA . GLU A 1 85 ? -0.961 10.014 11.653 1.00 95.56 85 GLU A CA 1
ATOM 686 C C . GLU A 1 85 ? -2.406 10.248 12.119 1.00 95.56 85 GLU A C 1
ATOM 688 O O . GLU A 1 85 ? -2.624 10.550 13.291 1.00 95.56 85 GLU A O 1
ATOM 693 N N . GLU A 1 86 ? -3.392 10.103 11.229 1.00 94.25 86 GLU A N 1
ATOM 694 C CA . GLU A 1 86 ? -4.811 10.341 11.536 1.00 94.25 86 GLU A CA 1
ATOM 695 C C . GLU A 1 86 ? -5.400 9.298 12.492 1.00 94.25 86 GLU A C 1
ATOM 697 O O . GLU A 1 86 ? -6.263 9.626 13.304 1.00 94.25 86 GLU A O 1
ATOM 702 N N . TYR A 1 87 ? -4.935 8.051 12.399 1.00 92.06 87 TYR A N 1
ATOM 703 C CA . TYR A 1 87 ? -5.500 6.913 13.124 1.00 92.06 87 TYR A CA 1
ATOM 704 C C . TYR A 1 87 ? -4.591 6.367 14.240 1.00 92.06 87 TYR A C 1
ATOM 706 O O . TYR A 1 87 ? -4.902 5.320 14.812 1.00 92.06 87 TYR A O 1
ATOM 714 N N . GLU A 1 88 ? -3.503 7.081 14.556 1.00 85.75 88 GLU A N 1
ATOM 715 C CA . GLU A 1 88 ? -2.520 6.775 15.611 1.00 85.75 88 GLU A CA 1
ATOM 716 C C . GLU A 1 88 ? -1.889 5.366 15.503 1.00 85.75 88 GLU A C 1
ATOM 718 O O . GLU A 1 88 ? -1.786 4.636 16.495 1.00 85.75 88 GLU A O 1
ATOM 723 N N . LEU A 1 89 ? -1.465 4.975 14.292 1.00 79.38 89 LEU A N 1
ATOM 724 C CA . LEU A 1 89 ? -0.901 3.647 13.969 1.00 79.38 89 LEU A CA 1
ATOM 725 C C . LEU A 1 89 ? 0.620 3.622 13.749 1.00 79.38 89 LEU A C 1
ATOM 727 O O . LEU A 1 89 ? 1.198 4.633 13.301 1.00 79.38 89 LEU A O 1
#